Protein AF-A0A958J612-F1 (afdb_monomer_lite)

Radius of gyration: 20.92 Å; chains: 1; bounding box: 46×40×49 Å

Foldseek 3Di:
DDPDDFPVVVCPPVADPPDDGDDDDWDWDKDKDKDDPDPFKIKIKIWTQWTDQPDPPDIWGGFKIKMKIKGWQCADPLQFKIKIKIKMKIQGPTPDQDRVPDPPRDNHIDMDMDIDMDGDPDSCPPPPD

Sequence (129 aa):
MGFFTKVGDFLGQSKPADFRVVNFWNVQSNAMLTYGIAEHFDATFTTRIYQDVHKANEYNTPGDLFLDVKAGSFSVLNNRINLGGQASFRFPTGDDVNYPFENYTAGSLEFGLKALFSYYNDPFLTHRD

pLDDT: mean 80.65, std 15.65, range [40.75, 98.12]

Secondary structure (DSSP, 8-state):
--TT--GGGGGTT---TT---------EEEEEEEEEEETTEEEEEEEEEEEE--STT-EESS--EEEEEEEEEEEETTTTEEEEEEEEEEE--SS---BTTBTTS-SS-EEEEEEEEEE-SSTTTT---

Structure (mmCIF, N/CA/C/O backbone):
data_AF-A0A958J612-F1
#
_entry.id   AF-A0A958J612-F1
#
loop_
_atom_site.group_PDB
_atom_site.id
_atom_site.type_symbol
_atom_site.label_atom_id
_atom_site.label_alt_id
_atom_site.label_comp_id
_atom_site.label_asym_id
_atom_site.label_entity_id
_atom_site.label_seq_id
_atom_site.pdbx_PDB_ins_code
_atom_site.Cartn_x
_atom_site.Cartn_y
_atom_site.Cartn_z
_atom_site.occupancy
_atom_site.B_iso_or_equiv
_atom_site.auth_seq_id
_atom_site.auth_comp_id
_atom_site.auth_asym_id
_atom_site.auth_atom_id
_atom_site.pdbx_PDB_model_num
ATOM 1 N N . MET A 1 1 ? 30.017 -12.956 8.627 1.00 40.75 1 MET A N 1
ATOM 2 C CA . MET A 1 1 ? 29.298 -13.145 7.348 1.00 40.75 1 MET A CA 1
ATOM 3 C C . MET A 1 1 ? 28.781 -11.789 6.906 1.00 40.75 1 MET A C 1
ATOM 5 O O . MET A 1 1 ? 28.013 -11.190 7.645 1.00 40.75 1 MET A O 1
ATOM 9 N N . GLY A 1 2 ? 29.270 -11.261 5.783 1.00 41.00 2 GLY A N 1
ATOM 10 C CA . GLY A 1 2 ? 28.787 -9.988 5.249 1.00 41.00 2 GLY A CA 1
ATOM 11 C C . GLY A 1 2 ? 27.441 -10.192 4.561 1.00 41.00 2 GLY A C 1
ATOM 12 O O . GLY A 1 2 ? 27.336 -11.035 3.674 1.00 41.00 2 GLY A O 1
ATOM 13 N N . PHE A 1 3 ? 26.437 -9.410 4.954 1.00 45.41 3 PHE A N 1
ATOM 14 C CA . PHE A 1 3 ? 25.055 -9.422 4.447 1.00 45.41 3 PHE A CA 1
ATOM 15 C C . PHE A 1 3 ? 24.930 -9.091 2.934 1.00 45.41 3 PHE A C 1
ATOM 17 O O . PHE A 1 3 ? 23.834 -9.050 2.395 1.00 45.41 3 PHE A O 1
ATOM 24 N N . PHE A 1 4 ? 26.055 -8.891 2.233 1.00 51.44 4 PHE A N 1
ATOM 25 C CA . PHE A 1 4 ? 26.149 -8.458 0.832 1.00 51.44 4 PHE A CA 1
ATOM 26 C C . PHE A 1 4 ? 26.916 -9.451 -0.066 1.00 51.44 4 PHE A C 1
ATOM 28 O O . PHE A 1 4 ? 27.623 -9.046 -0.987 1.00 51.44 4 PHE A O 1
ATOM 35 N N . THR A 1 5 ? 26.843 -10.754 0.214 1.00 50.03 5 THR A N 1
ATOM 36 C CA . THR A 1 5 ? 27.444 -11.772 -0.671 1.00 50.03 5 THR A CA 1
ATOM 37 C C . THR A 1 5 ? 26.574 -11.961 -1.916 1.00 50.03 5 THR A C 1
ATOM 39 O O . THR A 1 5 ? 25.356 -12.092 -1.799 1.00 50.03 5 THR A O 1
ATOM 42 N N . LYS A 1 6 ? 27.178 -11.972 -3.115 1.00 59.62 6 LYS A N 1
ATOM 43 C CA . LYS A 1 6 ? 26.439 -12.186 -4.370 1.00 59.62 6 LYS A CA 1
ATOM 44 C C . LYS A 1 6 ? 25.902 -13.616 -4.390 1.00 59.62 6 LYS A C 1
ATOM 46 O O . LYS A 1 6 ? 26.615 -14.544 -4.027 1.00 59.62 6 LYS A O 1
ATOM 51 N N . VAL A 1 7 ? 24.672 -13.819 -4.866 1.00 62.69 7 VAL A N 1
ATOM 52 C CA . VAL A 1 7 ? 24.014 -15.146 -4.880 1.00 62.69 7 VAL A CA 1
ATOM 53 C C . VAL A 1 7 ? 24.881 -16.219 -5.560 1.00 62.69 7 VAL A C 1
ATOM 55 O O . VAL A 1 7 ? 24.933 -17.359 -5.109 1.00 62.69 7 VAL A O 1
ATOM 58 N N . GLY A 1 8 ? 25.647 -15.849 -6.591 1.00 64.25 8 GLY A N 1
ATOM 59 C CA . GLY A 1 8 ? 26.566 -16.773 -7.258 1.00 64.25 8 GLY A CA 1
ATOM 60 C C . GLY A 1 8 ? 27.758 -17.240 -6.423 1.00 64.25 8 GLY A C 1
ATOM 61 O O . GLY A 1 8 ? 28.347 -18.265 -6.755 1.00 64.25 8 GLY A O 1
ATOM 62 N N . ASP A 1 9 ? 28.121 -16.547 -5.350 1.00 68.25 9 ASP A N 1
ATOM 63 C CA . ASP A 1 9 ? 29.234 -16.952 -4.487 1.00 68.25 9 ASP A CA 1
ATOM 64 C C . ASP A 1 9 ? 28.840 -18.119 -3.566 1.00 68.25 9 ASP A C 1
ATOM 66 O O . ASP A 1 9 ? 29.703 -18.896 -3.161 1.00 68.25 9 ASP A O 1
ATOM 70 N N . PHE A 1 10 ? 27.538 -18.331 -3.328 1.00 66.31 10 PHE A N 1
ATOM 71 C CA . PHE A 1 10 ? 27.022 -19.485 -2.579 1.00 66.31 10 PHE A CA 1
ATOM 72 C C . PHE A 1 10 ? 27.136 -20.814 -3.337 1.00 66.31 10 PHE A C 1
ATOM 74 O O . PHE A 1 10 ? 27.133 -21.872 -2.713 1.00 66.31 10 PHE A O 1
ATOM 81 N N . LEU A 1 11 ? 27.260 -20.784 -4.668 1.00 67.44 11 LEU A N 1
ATOM 82 C CA . LEU A 1 11 ? 27.388 -21.997 -5.487 1.00 67.44 11 LEU A CA 1
ATOM 83 C C . LEU A 1 11 ? 28.830 -22.530 -5.563 1.00 67.44 11 LEU A C 1
ATOM 85 O O . LEU A 1 11 ? 29.049 -23.646 -6.039 1.00 67.44 11 LEU A O 1
ATOM 89 N N . GLY A 1 12 ? 29.820 -21.760 -5.091 1.00 69.38 12 GLY A N 1
ATOM 90 C CA . GLY A 1 12 ? 31.224 -22.173 -5.066 1.00 69.38 12 GLY A CA 1
ATOM 91 C C . GLY A 1 12 ? 31.739 -22.642 -6.435 1.00 69.38 12 GLY A C 1
ATOM 92 O O . GLY A 1 12 ? 31.590 -21.941 -7.435 1.00 69.38 12 GLY A O 1
ATOM 93 N N . GLN A 1 13 ? 32.346 -23.834 -6.466 1.00 67.06 13 GLN A N 1
ATOM 94 C CA . GLN A 1 13 ? 32.888 -24.487 -7.671 1.00 67.06 13 GLN A CA 1
ATOM 95 C C . GLN A 1 13 ? 31.823 -25.235 -8.502 1.00 67.06 13 GLN A C 1
ATOM 97 O O . GLN A 1 13 ? 32.130 -25.737 -9.576 1.00 67.06 13 GLN A O 1
ATOM 102 N N . SER A 1 14 ? 30.567 -25.299 -8.044 1.00 73.25 14 SER A N 1
ATOM 103 C CA . SER A 1 14 ? 29.487 -26.070 -8.688 1.00 73.25 14 SER A CA 1
ATOM 104 C C . SER A 1 14 ? 28.698 -25.254 -9.723 1.00 73.25 14 SER A C 1
ATOM 106 O O . SER A 1 14 ? 27.516 -25.506 -9.948 1.00 73.25 14 SER A O 1
ATOM 108 N N . LYS A 1 15 ? 29.314 -24.226 -10.320 1.00 71.38 15 LYS A N 1
ATOM 109 C CA . LYS A 1 15 ? 28.652 -23.327 -11.277 1.00 71.38 15 LYS A CA 1
ATOM 110 C C . LYS A 1 15 ? 28.494 -24.025 -12.641 1.00 71.38 15 LYS A C 1
ATOM 112 O O . LYS A 1 15 ? 29.498 -24.472 -13.190 1.00 71.38 15 LYS A O 1
ATOM 117 N N . PRO A 1 16 ? 27.274 -24.109 -13.208 1.00 78.50 16 PRO A N 1
ATOM 118 C CA . PRO A 1 16 ? 27.057 -24.599 -14.573 1.00 78.50 16 PRO A CA 1
ATOM 119 C C . PRO A 1 16 ? 27.831 -23.791 -15.627 1.00 78.50 16 PRO A C 1
ATOM 121 O O . PRO A 1 16 ? 28.126 -22.616 -15.408 1.00 78.50 16 PRO A O 1
ATOM 124 N N . ALA A 1 17 ? 28.095 -24.394 -16.792 1.00 76.62 17 ALA A N 1
ATOM 125 C CA . ALA A 1 17 ? 28.874 -23.776 -17.874 1.00 76.62 17 ALA A CA 1
ATOM 126 C C . ALA A 1 17 ? 28.308 -22.422 -18.365 1.00 76.62 17 ALA A C 1
ATOM 128 O O . ALA A 1 17 ? 29.084 -21.534 -18.704 1.00 76.62 17 ALA A O 1
ATOM 129 N N . ASP A 1 18 ? 26.983 -22.230 -18.307 1.00 74.69 18 ASP A N 1
ATOM 130 C CA . ASP A 1 18 ? 26.285 -20.995 -18.711 1.00 74.69 18 ASP A CA 1
ATOM 131 C C . ASP A 1 18 ? 25.717 -20.194 -17.524 1.00 74.69 18 ASP A C 1
ATOM 133 O O . ASP A 1 18 ? 24.728 -19.466 -17.643 1.00 74.69 18 ASP A O 1
ATOM 137 N N . PHE A 1 19 ? 26.311 -20.333 -16.339 1.00 73.19 19 PHE A N 1
ATOM 138 C CA . PHE A 1 19 ? 25.833 -19.639 -15.14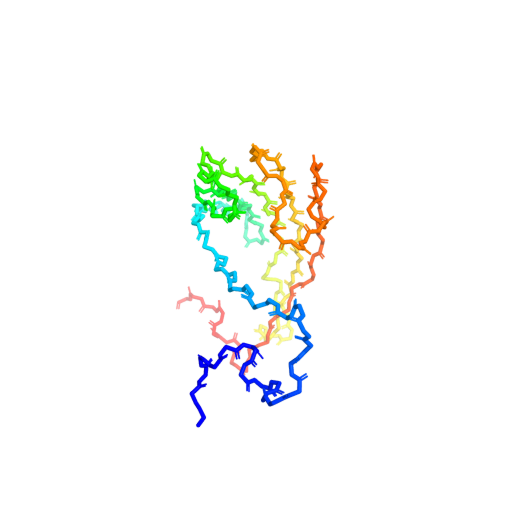9 1.00 73.19 19 PHE A CA 1
ATOM 139 C C . PHE A 1 19 ? 26.037 -18.120 -15.250 1.00 73.19 19 PHE A C 1
ATOM 141 O O . PHE A 1 19 ? 27.164 -17.623 -15.256 1.00 73.19 19 PHE A O 1
ATOM 148 N N . ARG A 1 20 ? 24.934 -17.364 -15.265 1.00 68.06 20 ARG A N 1
ATOM 149 C CA . ARG A 1 20 ? 24.940 -15.897 -15.196 1.00 68.06 20 ARG A CA 1
ATOM 150 C C . ARG A 1 20 ? 24.321 -15.434 -13.884 1.00 68.06 20 ARG A C 1
ATOM 152 O O . ARG A 1 20 ? 23.209 -15.823 -13.544 1.00 68.06 20 ARG A O 1
ATOM 159 N N . VAL A 1 21 ? 25.038 -14.569 -13.171 1.00 66.12 21 VAL A N 1
ATOM 160 C CA . VAL A 1 21 ? 24.505 -13.837 -12.018 1.00 66.12 21 VAL A CA 1
ATOM 161 C C . VAL A 1 21 ? 24.121 -12.456 -12.500 1.00 66.12 21 VAL A C 1
ATOM 163 O O . VAL A 1 21 ? 24.969 -11.728 -13.014 1.00 66.12 21 VAL A O 1
ATOM 166 N N . VAL A 1 22 ? 22.863 -12.088 -12.304 1.00 65.62 22 VAL A N 1
ATOM 167 C CA . VAL A 1 22 ? 22.399 -10.720 -12.511 1.00 65.62 22 VAL A CA 1
ATOM 168 C C . VAL A 1 22 ? 22.024 -10.159 -11.149 1.00 65.62 22 VAL A C 1
ATOM 170 O O . VAL A 1 22 ? 21.319 -10.808 -10.380 1.00 65.62 22 VAL A O 1
ATOM 173 N N . ASN A 1 23 ? 22.539 -8.974 -10.837 1.00 67.94 23 ASN A N 1
ATOM 174 C CA . ASN A 1 23 ? 22.066 -8.199 -9.699 1.00 67.94 23 ASN A CA 1
ATOM 175 C C . ASN A 1 23 ? 20.944 -7.286 -10.188 1.00 67.94 23 ASN A C 1
ATOM 177 O O . ASN A 1 23 ? 21.167 -6.493 -11.101 1.00 67.94 23 ASN A O 1
ATOM 181 N N . PHE A 1 24 ? 19.779 -7.387 -9.556 1.00 67.56 24 PHE A N 1
ATOM 182 C CA . PHE A 1 24 ? 18.675 -6.450 -9.736 1.00 67.56 24 PHE A CA 1
ATOM 183 C C . PHE A 1 24 ? 18.615 -5.508 -8.544 1.00 67.56 24 PHE A C 1
ATOM 185 O O . PHE A 1 24 ? 18.665 -5.946 -7.395 1.00 67.56 24 PHE A O 1
ATOM 192 N N . TRP A 1 25 ? 18.504 -4.218 -8.826 1.00 69.50 25 TRP A N 1
ATOM 193 C CA . TRP A 1 25 ? 18.354 -3.164 -7.838 1.00 69.50 25 TRP A CA 1
ATOM 194 C C . TRP A 1 25 ? 16.993 -2.527 -8.016 1.00 69.50 25 TRP A C 1
ATOM 196 O O . TRP A 1 25 ? 16.828 -1.631 -8.829 1.00 69.50 25 TRP A O 1
ATOM 206 N N . ASN A 1 26 ? 16.000 -2.963 -7.250 1.00 73.44 26 ASN A N 1
ATOM 207 C CA . ASN A 1 26 ? 14.690 -2.341 -7.344 1.00 73.44 26 ASN A CA 1
ATOM 208 C C . ASN A 1 26 ? 14.719 -0.929 -6.726 1.00 73.44 26 ASN A C 1
ATOM 210 O O . ASN A 1 26 ? 14.544 -0.765 -5.518 1.00 73.44 26 ASN A O 1
ATOM 214 N N . VAL A 1 27 ? 14.994 0.079 -7.557 1.00 81.06 27 VAL A N 1
ATOM 215 C CA . VAL A 1 27 ? 15.051 1.489 -7.167 1.00 81.06 27 VAL A CA 1
ATOM 216 C C . VAL A 1 27 ? 13.767 2.168 -7.609 1.00 81.06 27 VAL A C 1
ATOM 218 O O . VAL A 1 27 ? 13.463 2.253 -8.798 1.00 81.06 27 VAL A O 1
ATOM 221 N N . GLN A 1 28 ? 13.016 2.667 -6.631 1.00 85.06 28 GLN A N 1
ATOM 222 C CA . GLN A 1 28 ? 11.755 3.360 -6.856 1.00 85.06 28 GLN A CA 1
ATOM 223 C C . GLN A 1 28 ? 11.664 4.587 -5.969 1.00 85.06 28 GLN A C 1
ATOM 225 O O . GLN A 1 28 ? 12.082 4.568 -4.812 1.00 85.06 28 GLN A O 1
ATOM 230 N N . SER A 1 29 ? 11.069 5.646 -6.501 1.00 89.25 29 SER A N 1
ATOM 231 C CA . SER A 1 29 ? 10.691 6.828 -5.734 1.00 89.25 29 SER A CA 1
ATOM 232 C C . SER A 1 29 ? 9.203 7.071 -5.891 1.00 89.25 29 SER A C 1
ATOM 234 O O . SER A 1 29 ? 8.688 7.086 -7.008 1.00 89.25 29 SER A O 1
ATOM 236 N N . ASN A 1 30 ? 8.514 7.271 -4.772 1.00 92.38 30 ASN A N 1
ATOM 237 C CA . ASN A 1 30 ? 7.078 7.503 -4.742 1.00 92.38 30 ASN A CA 1
ATOM 238 C C . ASN A 1 30 ? 6.797 8.820 -4.008 1.00 92.38 30 ASN A C 1
ATOM 240 O O . ASN A 1 30 ? 7.394 9.080 -2.963 1.00 92.38 30 ASN A O 1
ATOM 244 N N . ALA A 1 31 ? 5.880 9.628 -4.536 1.00 95.62 31 ALA A N 1
ATOM 245 C CA . ALA A 1 31 ? 5.234 10.698 -3.785 1.00 95.62 31 ALA A CA 1
ATOM 246 C C . ALA A 1 31 ? 3.866 10.214 -3.324 1.00 95.62 31 ALA A C 1
ATOM 248 O O . ALA A 1 31 ? 3.125 9.606 -4.093 1.00 95.62 31 ALA A O 1
ATOM 249 N N . MET A 1 32 ? 3.538 10.514 -2.073 1.00 96.81 32 MET A N 1
ATOM 250 C CA . MET A 1 32 ? 2.311 10.071 -1.431 1.00 96.81 32 MET A CA 1
ATOM 251 C C . MET A 1 32 ? 1.583 11.264 -0.821 1.00 96.81 32 MET A C 1
ATOM 253 O O . MET A 1 32 ? 2.189 12.077 -0.122 1.00 96.81 32 MET A O 1
ATOM 257 N N . LEU A 1 33 ? 0.279 11.337 -1.067 1.00 97.62 33 LEU A N 1
ATOM 258 C CA . LEU A 1 33 ? -0.642 12.276 -0.446 1.00 97.62 33 LEU A CA 1
ATOM 259 C C . LEU A 1 33 ? -1.7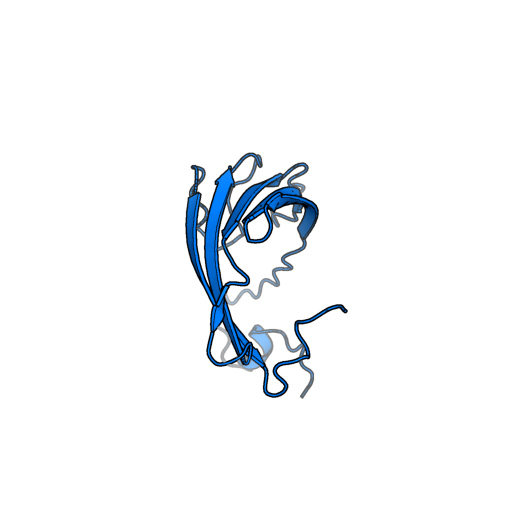27 11.481 0.278 1.00 97.62 33 LEU A C 1
ATOM 261 O O . LEU A 1 33 ? -2.460 10.722 -0.351 1.00 97.62 33 LEU A O 1
ATOM 265 N N . THR A 1 34 ? -1.852 11.692 1.584 1.00 97.75 34 THR A N 1
ATOM 266 C CA . THR A 1 34 ? -2.913 11.091 2.400 1.00 97.75 34 THR A CA 1
ATOM 267 C C . THR A 1 34 ? -3.876 12.169 2.862 1.00 97.75 34 THR A C 1
ATOM 269 O O . THR A 1 34 ? -3.453 13.191 3.402 1.00 97.75 34 THR A O 1
ATOM 272 N N . TYR A 1 35 ? -5.169 11.922 2.680 1.00 97.25 35 TYR A N 1
ATOM 273 C CA . TYR A 1 35 ? -6.244 12.792 3.128 1.00 97.25 35 TYR A CA 1
ATOM 274 C C . TYR A 1 35 ? -7.177 12.033 4.077 1.00 97.25 35 TYR A C 1
ATOM 276 O O . TYR A 1 35 ? -7.755 11.009 3.708 1.00 97.25 35 TYR A O 1
ATOM 284 N N . GLY A 1 36 ? -7.308 12.537 5.307 1.00 96.81 36 GLY A N 1
ATOM 285 C CA . GLY A 1 36 ? -8.269 12.035 6.289 1.00 96.81 36 GLY A CA 1
ATOM 286 C C . GLY A 1 36 ? -9.663 12.565 5.973 1.00 96.81 36 GLY A C 1
ATOM 287 O O . GLY A 1 36 ? -9.899 13.766 6.066 1.00 96.81 36 GLY A O 1
ATOM 288 N N . ILE A 1 37 ? -10.568 11.672 5.580 1.00 95.69 37 ILE A N 1
ATOM 289 C CA . ILE A 1 37 ? -11.936 12.007 5.161 1.00 95.69 37 ILE A CA 1
ATOM 290 C C . ILE A 1 37 ? -12.854 12.094 6.385 1.00 95.69 37 ILE A C 1
ATOM 292 O O . ILE A 1 37 ? -13.701 12.980 6.474 1.00 95.69 37 ILE A O 1
ATOM 296 N N . ALA A 1 38 ? -12.684 11.166 7.325 1.00 93.94 38 ALA A N 1
ATOM 297 C CA . ALA A 1 38 ? -13.404 11.102 8.591 1.00 93.94 38 ALA A CA 1
ATOM 298 C C . ALA A 1 38 ? -12.518 10.436 9.654 1.00 93.94 38 ALA A C 1
ATOM 300 O O . ALA A 1 38 ? -11.439 9.939 9.343 1.00 93.94 38 ALA A O 1
ATOM 301 N N . GLU A 1 39 ? -12.988 10.386 10.900 1.00 90.56 39 GLU A N 1
ATOM 302 C CA . GLU A 1 39 ? -12.237 9.868 12.057 1.00 90.56 39 GLU A CA 1
ATOM 303 C C . GLU A 1 39 ? -11.596 8.486 11.826 1.00 90.56 39 GLU A C 1
ATOM 305 O O . GLU A 1 39 ? -10.454 8.253 12.214 1.00 90.56 39 GLU A O 1
ATOM 310 N N . HIS A 1 40 ? -12.300 7.598 11.120 1.00 94.56 40 HIS A N 1
ATOM 311 C CA . HIS A 1 40 ? -11.847 6.235 10.829 1.00 94.56 40 HIS A CA 1
ATOM 312 C C . HIS A 1 40 ? -11.526 5.983 9.357 1.00 94.56 40 HIS A C 1
ATOM 314 O O . HIS A 1 40 ? -11.277 4.837 8.992 1.00 94.56 40 HIS A O 1
ATOM 320 N N . PHE A 1 41 ? -11.564 7.010 8.505 1.00 96.81 41 PHE A N 1
ATOM 321 C CA . PHE A 1 41 ? -11.474 6.843 7.057 1.00 96.81 41 PHE A CA 1
ATOM 322 C C . PHE A 1 41 ? -10.445 7.781 6.445 1.00 96.81 41 PHE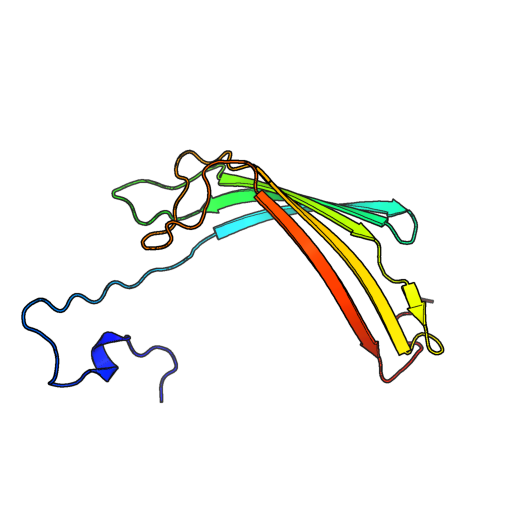 A C 1
ATOM 324 O O . PHE A 1 41 ? -10.549 9.003 6.567 1.00 96.81 41 PHE A O 1
ATOM 331 N N . ASP A 1 42 ? -9.506 7.210 5.702 1.00 97.12 42 ASP A N 1
ATOM 332 C CA . ASP A 1 42 ? -8.547 7.962 4.905 1.00 97.12 42 ASP A CA 1
ATOM 333 C C . ASP A 1 42 ? -8.398 7.384 3.501 1.00 97.12 42 ASP A C 1
ATOM 335 O O . ASP A 1 42 ? -8.653 6.205 3.245 1.00 97.12 42 ASP A O 1
ATOM 339 N N . ALA A 1 43 ? -8.007 8.261 2.583 1.00 97.69 43 ALA A N 1
ATOM 340 C CA . ALA A 1 43 ? -7.594 7.889 1.246 1.00 97.69 43 ALA A CA 1
ATOM 341 C C . ALA A 1 43 ? -6.160 8.359 1.013 1.00 97.69 43 ALA A C 1
ATOM 343 O O . ALA A 1 43 ? -5.794 9.490 1.342 1.00 97.69 43 ALA A O 1
ATOM 344 N N . THR A 1 44 ? -5.362 7.493 0.407 1.00 98.12 44 THR A N 1
ATOM 345 C CA . THR A 1 44 ? -3.974 7.759 0.065 1.00 98.12 44 THR A CA 1
ATOM 346 C C . THR A 1 44 ? -3.794 7.601 -1.432 1.00 98.12 44 THR A C 1
ATOM 348 O O . THR A 1 44 ? -3.967 6.519 -1.985 1.00 98.12 44 THR A O 1
ATOM 351 N N . PHE A 1 45 ? -3.413 8.687 -2.089 1.00 97.50 45 PHE A N 1
ATOM 352 C CA . PHE A 1 45 ? -2.978 8.668 -3.474 1.00 97.50 45 PHE A CA 1
ATOM 353 C C . PHE A 1 45 ? -1.455 8.622 -3.519 1.00 97.50 45 PHE A C 1
ATOM 355 O O . PHE A 1 45 ? -0.783 9.425 -2.871 1.00 97.50 45 PHE A O 1
ATOM 362 N N . THR A 1 46 ? -0.904 7.696 -4.294 1.00 96.44 46 THR A N 1
ATOM 363 C CA . THR A 1 46 ? 0.540 7.574 -4.489 1.00 96.44 46 THR A CA 1
ATOM 364 C C . THR A 1 46 ? 0.854 7.599 -5.974 1.00 96.44 46 THR A C 1
ATOM 366 O O . THR A 1 46 ? 0.242 6.882 -6.760 1.00 96.44 46 THR A O 1
ATOM 369 N N . THR A 1 47 ? 1.834 8.405 -6.360 1.00 93.56 47 THR A N 1
ATOM 370 C CA . THR A 1 47 ? 2.411 8.392 -7.703 1.00 93.56 47 THR A CA 1
ATOM 371 C C . THR A 1 47 ? 3.839 7.890 -7.621 1.00 93.56 47 THR A C 1
ATOM 373 O O . THR A 1 47 ? 4.635 8.358 -6.797 1.00 93.56 47 THR A O 1
ATOM 376 N N . ARG A 1 48 ? 4.177 6.925 -8.471 1.00 90.75 48 ARG A N 1
ATOM 377 C CA . ARG A 1 48 ? 5.565 6.535 -8.659 1.00 90.75 48 ARG A CA 1
ATOM 378 C C . ARG A 1 48 ? 6.235 7.566 -9.548 1.00 90.75 48 ARG A C 1
ATOM 380 O O . ARG A 1 48 ? 5.928 7.673 -10.726 1.00 90.75 48 ARG A O 1
ATOM 387 N N . ILE A 1 49 ? 7.146 8.339 -8.976 1.00 91.00 49 ILE A N 1
ATOM 388 C CA . ILE A 1 49 ? 7.861 9.387 -9.704 1.00 91.00 49 ILE A CA 1
ATOM 389 C C . ILE A 1 49 ? 8.922 8.758 -10.598 1.00 91.00 49 ILE A C 1
ATOM 391 O O . ILE A 1 49 ? 9.079 9.186 -11.730 1.00 91.00 49 ILE A O 1
ATOM 395 N N . TYR A 1 50 ? 9.638 7.759 -10.083 1.00 86.94 50 TYR A N 1
ATOM 396 C CA . TYR A 1 50 ? 10.752 7.115 -10.767 1.00 86.94 50 TYR A CA 1
ATOM 397 C C . TYR A 1 50 ? 10.773 5.620 -10.467 1.00 86.94 50 TYR A C 1
ATOM 399 O O . TYR A 1 50 ? 10.550 5.217 -9.319 1.00 86.94 50 TYR A O 1
ATOM 407 N N . GLN A 1 51 ? 11.095 4.818 -11.478 1.00 83.56 51 GLN A N 1
ATOM 408 C CA . GLN A 1 51 ? 11.406 3.401 -11.337 1.00 83.56 51 GLN A CA 1
ATOM 409 C C . GLN A 1 51 ? 12.474 2.979 -12.344 1.00 83.56 51 GLN A C 1
ATOM 411 O O . GLN A 1 51 ? 12.321 3.211 -13.544 1.00 83.56 51 GLN A O 1
ATOM 416 N N . ASP A 1 52 ? 13.511 2.305 -11.854 1.00 79.56 52 ASP A N 1
ATOM 417 C CA . ASP A 1 52 ? 14.486 1.619 -12.702 1.00 79.56 52 ASP A CA 1
ATOM 418 C C . ASP A 1 52 ? 13.891 0.300 -13.233 1.00 79.56 52 ASP A C 1
ATOM 420 O O . ASP A 1 52 ? 13.497 -0.578 -12.458 1.00 79.56 52 ASP A O 1
ATOM 424 N N . VAL A 1 53 ? 13.811 0.155 -14.559 1.00 76.25 53 VAL A N 1
ATOM 425 C CA . VAL A 1 53 ? 13.234 -1.024 -15.233 1.00 76.25 53 VAL A CA 1
ATOM 426 C C . VAL A 1 53 ? 14.293 -2.020 -15.722 1.00 76.25 53 VAL A C 1
ATOM 428 O O . VAL A 1 53 ? 13.940 -3.090 -16.214 1.00 76.25 53 VAL A O 1
ATOM 431 N N . HIS A 1 54 ? 15.588 -1.721 -15.539 1.00 70.00 54 HIS A N 1
ATOM 432 C CA . HIS A 1 54 ? 16.734 -2.555 -15.944 1.00 70.00 54 HIS A CA 1
ATOM 433 C C . HIS A 1 54 ? 16.664 -3.060 -17.396 1.00 70.00 54 HIS A C 1
ATOM 435 O O . HIS A 1 54 ? 17.151 -4.148 -17.722 1.00 70.00 54 HIS A O 1
ATOM 441 N N . LYS A 1 55 ? 16.060 -2.260 -18.276 1.00 67.88 55 LYS A N 1
ATOM 442 C CA . LYS A 1 55 ? 16.153 -2.395 -19.730 1.00 67.88 55 LYS A CA 1
ATOM 443 C C . LYS A 1 55 ? 17.224 -1.445 -20.252 1.00 67.88 55 LYS A C 1
ATOM 445 O O . LYS A 1 55 ? 17.662 -0.535 -19.548 1.00 67.88 55 LYS A O 1
ATOM 450 N N . ALA A 1 56 ? 17.703 -1.681 -21.471 1.00 58.78 56 ALA A N 1
ATOM 451 C CA . ALA A 1 56 ? 18.714 -0.818 -22.067 1.00 58.78 56 ALA A CA 1
ATOM 452 C C . ALA A 1 56 ? 18.167 0.617 -22.193 1.00 58.78 56 ALA A C 1
ATOM 454 O O . ALA A 1 56 ? 17.343 0.880 -23.057 1.00 58.78 56 ALA A O 1
ATOM 455 N N . ASN A 1 57 ? 18.684 1.534 -21.365 1.00 55.16 57 ASN A N 1
ATOM 456 C CA . ASN A 1 57 ? 18.433 2.979 -21.427 1.00 55.16 57 ASN A CA 1
ATOM 457 C C . ASN A 1 57 ? 17.006 3.466 -21.094 1.00 55.16 57 ASN A C 1
ATOM 459 O O . ASN A 1 57 ? 16.620 4.542 -21.547 1.00 55.16 57 ASN A O 1
ATOM 463 N N . GLU A 1 58 ? 16.243 2.741 -20.275 1.00 69.56 58 GLU A N 1
ATOM 464 C CA . GLU A 1 58 ? 14.850 3.106 -19.970 1.00 69.56 58 GLU A CA 1
ATOM 465 C C . GLU A 1 58 ? 14.590 3.168 -18.455 1.00 69.56 58 GLU A C 1
ATOM 467 O O . GLU A 1 58 ? 15.132 2.386 -17.672 1.00 69.56 58 GLU A O 1
ATOM 472 N N . TYR A 1 59 ? 13.785 4.148 -18.043 1.00 71.44 59 TYR A N 1
ATOM 473 C CA . TYR A 1 59 ? 13.256 4.361 -16.695 1.00 71.44 59 TYR A CA 1
ATOM 474 C C . TYR A 1 59 ? 11.802 4.818 -16.832 1.00 71.44 59 TYR A C 1
ATOM 476 O O . TYR A 1 59 ? 11.472 5.524 -17.782 1.00 71.44 59 TYR A O 1
ATOM 484 N N . ASN A 1 60 ? 10.939 4.467 -15.878 1.00 72.19 60 ASN A N 1
ATOM 485 C CA . ASN A 1 60 ? 9.561 4.965 -15.873 1.00 72.19 60 ASN A CA 1
ATOM 486 C C . ASN A 1 60 ? 9.471 6.260 -15.057 1.00 72.19 60 ASN A C 1
ATOM 488 O O . ASN A 1 60 ? 9.676 6.238 -13.839 1.00 72.19 60 ASN A O 1
ATOM 492 N N . THR A 1 61 ? 9.127 7.369 -15.719 1.00 80.81 61 THR A N 1
ATOM 493 C CA . THR A 1 61 ? 8.819 8.674 -15.101 1.00 80.81 61 THR A CA 1
ATOM 494 C C . THR A 1 61 ? 7.711 9.400 -15.890 1.00 80.81 61 THR A C 1
ATOM 496 O O . THR A 1 61 ? 7.992 9.896 -16.983 1.00 80.81 61 THR A O 1
ATOM 499 N N . PRO A 1 62 ? 6.491 9.558 -15.343 1.00 78.00 62 PRO A N 1
ATOM 500 C CA . PRO A 1 62 ? 5.992 8.910 -14.132 1.00 78.00 62 PRO A CA 1
ATOM 501 C C . PRO A 1 62 ? 5.777 7.405 -14.355 1.00 78.00 62 PRO A C 1
ATOM 503 O O . PRO A 1 62 ? 5.541 6.946 -15.467 1.00 78.00 62 PRO A O 1
ATOM 506 N N . GLY A 1 63 ? 5.870 6.632 -13.280 1.00 83.50 63 GLY A N 1
ATOM 507 C CA . GLY A 1 63 ? 5.422 5.246 -13.250 1.00 83.50 63 GLY A CA 1
ATOM 508 C C . GLY A 1 63 ? 3.936 5.135 -12.904 1.00 83.50 63 GLY A C 1
ATOM 509 O O . GLY A 1 63 ? 3.125 6.008 -13.212 1.00 83.50 63 GLY A O 1
ATOM 510 N N . ASP A 1 64 ? 3.589 4.042 -12.235 1.00 88.25 64 ASP A N 1
ATOM 511 C CA . ASP A 1 64 ? 2.208 3.718 -11.881 1.00 88.25 64 ASP A CA 1
ATOM 512 C C . ASP A 1 64 ? 1.596 4.660 -10.839 1.00 88.25 64 ASP A C 1
ATOM 514 O O . ASP A 1 64 ? 2.283 5.253 -9.994 1.00 88.25 64 ASP A O 1
ATOM 518 N N . LEU A 1 65 ? 0.265 4.730 -10.86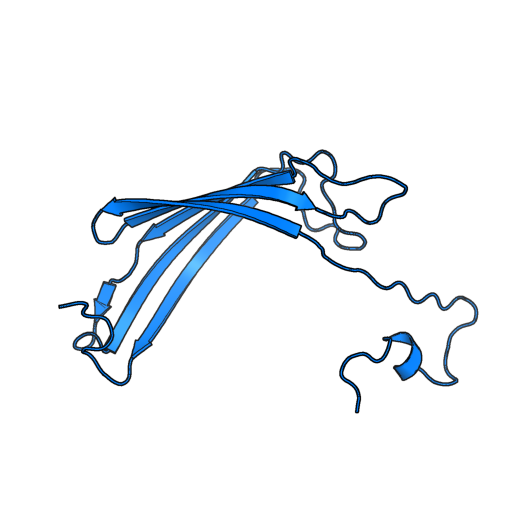7 1.00 92.56 65 LEU A N 1
ATOM 519 C CA . LEU A 1 65 ? -0.541 5.399 -9.855 1.00 92.56 65 LEU A CA 1
ATOM 520 C C . LEU A 1 65 ? -1.192 4.376 -8.929 1.00 92.56 65 LEU A C 1
ATOM 522 O O . LEU A 1 65 ? -1.614 3.301 -9.354 1.00 92.56 65 LEU A O 1
ATOM 526 N N . PHE A 1 66 ? -1.330 4.740 -7.661 1.00 94.62 66 PHE A N 1
ATOM 527 C CA . PHE A 1 66 ? -1.943 3.905 -6.640 1.00 94.62 66 PHE A CA 1
ATOM 528 C C . PHE A 1 66 ? -2.962 4.712 -5.849 1.00 94.62 66 PHE A C 1
ATOM 530 O O . PHE A 1 66 ? -2.744 5.886 -5.536 1.00 94.62 66 PHE A O 1
ATOM 537 N N . LEU A 1 67 ? -4.062 4.058 -5.502 1.00 97.38 67 LEU A N 1
ATOM 538 C CA . LEU A 1 67 ? -5.080 4.584 -4.612 1.00 97.38 67 LEU A C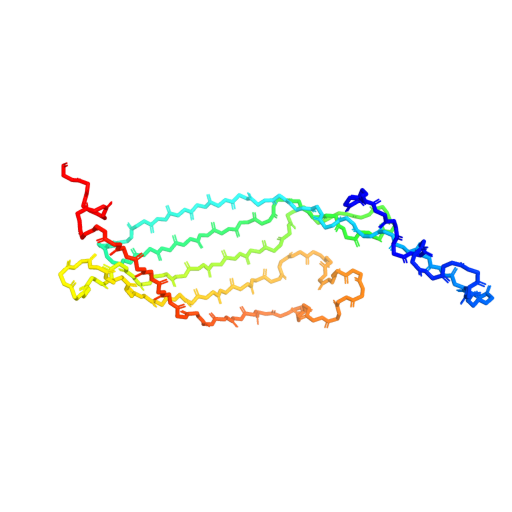A 1
ATOM 539 C C . LEU A 1 67 ? -5.345 3.557 -3.520 1.00 97.38 67 LEU A C 1
ATOM 541 O O . LEU A 1 67 ? -5.801 2.453 -3.801 1.00 97.38 67 LEU A O 1
ATOM 545 N N . ASP A 1 68 ? -5.107 3.948 -2.279 1.00 97.94 68 ASP A N 1
ATOM 546 C CA . ASP A 1 68 ? -5.493 3.186 -1.104 1.00 97.94 68 ASP A CA 1
ATOM 547 C C . ASP A 1 68 ? -6.669 3.881 -0.420 1.00 97.94 68 ASP A C 1
ATOM 549 O O . ASP A 1 68 ? -6.651 5.091 -0.205 1.00 97.94 68 ASP A O 1
ATOM 553 N N . VAL A 1 69 ? -7.689 3.113 -0.055 1.00 97.75 69 VAL A N 1
ATOM 554 C CA . VAL A 1 69 ? -8.787 3.556 0.806 1.00 97.75 69 VAL A CA 1
ATOM 555 C C . VAL A 1 69 ? -8.748 2.704 2.062 1.00 97.75 69 VAL A C 1
ATOM 557 O O . VAL A 1 69 ? -8.837 1.475 1.987 1.00 97.75 69 VAL A O 1
ATOM 560 N N . LYS A 1 70 ? -8.599 3.350 3.217 1.00 97.75 70 LYS A N 1
ATOM 561 C CA . LYS A 1 70 ? -8.455 2.690 4.511 1.00 97.75 70 LYS A CA 1
ATOM 562 C C . LYS A 1 70 ? -9.612 3.061 5.425 1.00 97.75 70 LYS A C 1
ATOM 564 O O . LYS A 1 70 ? -9.949 4.232 5.571 1.00 97.75 70 LYS A O 1
ATOM 569 N N . ALA A 1 71 ? -10.179 2.046 6.063 1.00 97.56 71 ALA A N 1
ATOM 570 C CA . ALA A 1 71 ? -11.090 2.189 7.186 1.00 97.56 71 ALA A CA 1
ATOM 571 C C . ALA A 1 71 ? -10.443 1.515 8.397 1.00 97.56 71 ALA A C 1
ATOM 573 O O . ALA A 1 71 ? -10.179 0.315 8.351 1.00 97.56 71 ALA A O 1
ATOM 574 N N . GLY A 1 72 ? -10.136 2.238 9.467 1.00 94.31 72 GLY A N 1
ATOM 575 C CA . GLY A 1 72 ? -9.363 1.650 10.557 1.00 94.31 72 GLY A CA 1
ATOM 576 C C . GLY A 1 72 ? -9.383 2.430 11.853 1.00 94.31 72 GLY A C 1
ATOM 577 O O . GLY A 1 72 ? -10.218 3.303 12.072 1.00 94.31 72 GLY A O 1
ATOM 578 N N . SER A 1 73 ? -8.450 2.070 12.732 1.00 90.25 73 SER A N 1
ATOM 579 C CA . SER A 1 73 ? -8.399 2.588 14.103 1.00 90.25 73 SER A CA 1
ATOM 580 C C . SER A 1 73 ? -9.665 2.256 14.904 1.00 90.25 73 SER A C 1
ATOM 582 O O . SER A 1 73 ? -10.054 3.006 15.792 1.00 90.25 73 SER A O 1
ATOM 584 N N . PHE A 1 74 ? -10.316 1.127 14.598 1.00 93.50 74 PHE A N 1
ATOM 585 C CA . PHE A 1 74 ? -11.422 0.623 15.404 1.00 93.50 74 PHE A CA 1
ATOM 586 C C . PHE A 1 74 ? -10.857 -0.070 16.640 1.00 93.50 74 PHE A C 1
ATOM 588 O O . PHE A 1 74 ? -10.336 -1.186 16.553 1.00 93.50 74 PHE A O 1
ATOM 595 N N . SER A 1 75 ? -10.935 0.616 17.775 1.00 92.06 75 SER A N 1
ATOM 596 C CA . SER A 1 75 ? -10.383 0.150 19.041 1.00 92.06 75 SER A CA 1
ATOM 597 C C . SER A 1 75 ? -11.310 -0.845 19.736 1.00 92.06 75 SER A C 1
ATOM 599 O O . SER A 1 75 ? -12.501 -0.597 19.919 1.00 92.06 75 SER A O 1
ATOM 601 N N . VAL A 1 76 ? -10.750 -1.962 20.194 1.00 91.19 76 VAL A N 1
ATOM 602 C CA . VAL A 1 76 ? -11.427 -2.957 21.036 1.00 91.19 76 VAL A CA 1
ATOM 603 C C . VAL A 1 76 ? -10.532 -3.349 22.214 1.00 91.19 76 VAL A C 1
ATOM 605 O O . VAL A 1 76 ? -9.356 -2.984 22.279 1.00 91.19 76 VAL A O 1
ATOM 608 N N . LEU A 1 77 ? -11.093 -4.089 23.177 1.00 91.25 77 LEU A N 1
ATOM 609 C CA . LEU A 1 77 ? -10.374 -4.567 24.366 1.00 91.25 77 LEU A CA 1
ATOM 610 C C . LEU A 1 77 ? -9.715 -3.422 25.160 1.00 91.25 77 LEU A C 1
ATOM 612 O O . LEU A 1 77 ? -8.530 -3.476 25.485 1.00 91.25 77 LEU A O 1
ATOM 616 N N . ASN A 1 78 ? -10.488 -2.371 25.455 1.00 88.25 78 ASN A N 1
ATOM 617 C CA . ASN A 1 78 ? -10.004 -1.173 26.147 1.00 88.25 78 ASN A CA 1
ATOM 618 C C . ASN A 1 78 ? -8.774 -0.555 25.448 1.00 88.25 78 ASN A C 1
ATOM 620 O O . ASN A 1 78 ? -7.744 -0.362 26.081 1.00 88.25 78 ASN A O 1
ATOM 624 N N . ASN A 1 79 ? -8.866 -0.318 24.132 1.00 87.06 79 ASN A N 1
ATOM 625 C CA . ASN A 1 79 ? -7.817 0.278 23.283 1.00 87.06 79 ASN A CA 1
ATOM 626 C C . ASN A 1 79 ? -6.515 -0.528 23.147 1.00 87.06 79 ASN A C 1
ATOM 628 O O . ASN A 1 79 ? -5.510 -0.017 22.659 1.00 87.06 79 ASN A O 1
ATOM 632 N N . ARG A 1 80 ? -6.521 -1.807 23.535 1.00 91.06 80 ARG A N 1
ATOM 633 C CA . ARG A 1 80 ? -5.362 -2.694 23.357 1.00 91.06 80 ARG A CA 1
ATOM 634 C C . ARG A 1 80 ? -5.255 -3.259 21.951 1.00 91.06 80 ARG A C 1
ATOM 636 O O . ARG A 1 80 ? -4.181 -3.710 21.575 1.00 91.06 80 ARG A O 1
ATOM 643 N N . ILE A 1 81 ? -6.346 -3.295 21.194 1.00 93.56 81 ILE A N 1
ATOM 644 C CA . ILE A 1 81 ? -6.363 -3.836 19.835 1.00 93.56 81 ILE A CA 1
ATOM 645 C C . ILE A 1 81 ? -7.016 -2.813 18.919 1.00 93.56 81 ILE A C 1
ATOM 647 O O . ILE A 1 81 ? -8.134 -2.390 19.201 1.00 93.56 81 ILE A O 1
ATOM 651 N N . ASN A 1 82 ? -6.359 -2.501 17.802 1.00 94.25 82 ASN A N 1
ATOM 652 C CA . ASN A 1 82 ? -6.957 -1.728 16.721 1.00 94.25 82 ASN A CA 1
ATOM 653 C C . ASN A 1 82 ? -7.138 -2.607 15.489 1.00 94.25 82 ASN A C 1
ATOM 655 O O . ASN A 1 82 ? -6.231 -3.335 15.076 1.00 94.25 82 ASN A O 1
ATOM 659 N N . LEU A 1 83 ? -8.321 -2.502 14.896 1.00 96.50 83 LEU A N 1
ATOM 660 C CA . LEU A 1 83 ? -8.706 -3.218 13.692 1.00 96.50 83 LEU A CA 1
ATOM 661 C C . LEU A 1 83 ? -8.939 -2.244 12.539 1.00 96.50 83 LEU A C 1
ATOM 663 O O . LEU A 1 83 ? -9.249 -1.065 12.735 1.00 96.50 83 LEU A O 1
ATOM 667 N N . GLY A 1 84 ? -8.815 -2.759 11.323 1.00 96.81 84 GLY A N 1
ATOM 668 C CA . GLY A 1 84 ? -9.160 -2.030 10.116 1.00 96.81 84 GLY A CA 1
ATOM 669 C C . GLY A 1 84 ? -9.109 -2.896 8.868 1.00 96.81 84 GLY A C 1
ATOM 670 O O . GLY A 1 84 ? -8.761 -4.075 8.906 1.00 96.81 84 GLY A O 1
ATOM 671 N N . GLY A 1 85 ? -9.440 -2.279 7.747 1.00 97.75 85 GLY A N 1
ATOM 672 C CA . GLY A 1 85 ? -9.311 -2.836 6.417 1.00 97.75 85 GLY A CA 1
ATOM 673 C C . GLY A 1 85 ? -8.799 -1.781 5.446 1.00 97.75 85 GLY A C 1
ATOM 674 O O . GLY A 1 85 ? -8.993 -0.580 5.641 1.00 97.75 85 GLY A O 1
ATOM 675 N N . GLN A 1 86 ? -8.138 -2.241 4.394 1.00 98.00 86 GLN A N 1
ATOM 676 C CA . GLN A 1 86 ? -7.653 -1.398 3.313 1.00 98.00 86 GLN A CA 1
ATOM 677 C C . GLN A 1 86 ? -7.990 -2.042 1.973 1.00 98.00 86 GLN A C 1
ATOM 679 O O . GLN A 1 86 ? -7.694 -3.218 1.755 1.00 98.00 86 GLN A O 1
ATOM 684 N N . ALA A 1 87 ? -8.578 -1.251 1.080 1.00 98.00 87 ALA A N 1
ATOM 685 C CA . ALA A 1 87 ? -8.661 -1.557 -0.336 1.00 98.00 87 ALA A CA 1
ATOM 686 C C . ALA A 1 87 ? -7.561 -0.787 -1.067 1.00 98.00 87 ALA A C 1
ATOM 688 O O . ALA A 1 87 ? -7.417 0.418 -0.879 1.00 98.00 87 ALA A O 1
ATOM 689 N N . SER A 1 88 ? -6.789 -1.492 -1.881 1.00 97.19 88 SER A N 1
ATOM 690 C CA . SER A 1 88 ? -5.697 -0.950 -2.681 1.00 97.19 88 SER A CA 1
ATOM 691 C C . SER A 1 88 ? -6.022 -1.118 -4.150 1.00 97.19 88 SER A C 1
ATOM 693 O O . SER A 1 88 ? -6.448 -2.195 -4.556 1.00 97.19 88 SER A O 1
ATOM 695 N N . PHE A 1 89 ? -5.772 -0.085 -4.940 1.00 95.50 89 PHE A N 1
ATOM 696 C CA . PHE A 1 89 ? -5.918 -0.078 -6.388 1.00 95.50 89 PHE A CA 1
ATOM 697 C C . PHE A 1 89 ? -4.615 0.403 -7.011 1.00 95.50 89 PHE A C 1
ATOM 699 O O . PHE A 1 89 ? -4.026 1.381 -6.550 1.00 95.50 89 PHE A O 1
ATOM 706 N N . ARG A 1 90 ? -4.181 -0.260 -8.077 1.00 92.00 90 ARG A N 1
ATOM 707 C CA . ARG A 1 90 ? -3.035 0.147 -8.888 1.00 92.00 90 ARG A CA 1
ATOM 708 C C . ARG A 1 90 ? -3.485 0.341 -10.321 1.00 92.00 90 ARG A C 1
ATOM 710 O O . ARG A 1 90 ? -4.042 -0.565 -10.936 1.00 92.00 90 ARG A O 1
ATOM 717 N N . PHE A 1 91 ? -3.175 1.511 -10.850 1.00 90.69 91 PHE A N 1
ATOM 718 C CA . PHE A 1 91 ? -3.386 1.876 -12.237 1.00 90.69 91 PHE A CA 1
ATOM 719 C C . PHE A 1 91 ? -2.024 1.815 -12.941 1.00 90.69 91 PHE A C 1
ATOM 721 O O . PHE A 1 91 ? -1.154 2.633 -12.623 1.00 90.69 91 PHE A O 1
ATOM 728 N N . PRO A 1 92 ? -1.809 0.851 -13.854 1.00 84.88 92 PRO A N 1
ATOM 729 C CA . PRO A 1 92 ? -0.541 0.698 -14.559 1.00 84.88 92 PRO A CA 1
ATOM 730 C C . PRO A 1 92 ? -0.419 1.757 -15.659 1.00 84.88 92 PRO A C 1
ATOM 732 O O . PRO A 1 92 ? -0.730 1.515 -16.821 1.00 84.88 92 PRO A O 1
ATOM 735 N N . THR A 1 93 ? -0.059 2.973 -15.260 1.00 84.31 93 THR A N 1
ATOM 736 C CA . THR A 1 93 ? 0.130 4.121 -16.155 1.00 84.31 93 THR A CA 1
ATOM 737 C C . THR A 1 93 ? 1.559 4.252 -16.665 1.00 84.31 93 THR A C 1
ATOM 739 O O . THR A 1 93 ? 1.790 5.088 -17.532 1.00 84.31 93 THR A O 1
ATOM 742 N N . GLY A 1 94 ? 2.512 3.489 -16.117 1.00 75.75 94 GLY A N 1
ATOM 743 C CA . GLY A 1 94 ? 3.884 3.472 -16.619 1.00 75.75 94 GLY A CA 1
ATOM 744 C C . GLY A 1 94 ? 3.989 2.786 -17.983 1.00 75.75 94 GLY A C 1
ATOM 745 O O . GLY A 1 94 ? 3.267 1.828 -18.257 1.00 75.75 94 GLY A O 1
ATOM 746 N N . ASP A 1 95 ? 4.919 3.260 -18.814 1.00 71.94 95 ASP A N 1
ATOM 747 C CA . ASP A 1 95 ? 5.155 2.724 -20.162 1.00 71.94 95 ASP A CA 1
ATOM 748 C C . ASP A 1 95 ? 5.628 1.263 -20.120 1.00 71.94 95 ASP A C 1
ATOM 750 O O . ASP A 1 95 ? 5.181 0.421 -20.901 1.00 71.94 95 ASP A O 1
ATOM 754 N N . ASP A 1 96 ? 6.492 0.944 -19.153 1.00 72.69 96 ASP A N 1
ATOM 755 C CA . ASP A 1 96 ? 6.956 -0.415 -18.912 1.00 72.69 96 ASP A CA 1
ATOM 756 C C . ASP A 1 96 ? 6.265 -1.079 -17.727 1.00 72.69 96 ASP A C 1
ATOM 758 O O . ASP A 1 96 ? 6.441 -0.704 -16.567 1.00 72.69 96 ASP A O 1
ATOM 762 N N . VAL A 1 97 ? 5.544 -2.153 -18.029 1.00 62.88 97 VAL A N 1
ATOM 763 C CA . VAL A 1 97 ? 4.666 -2.849 -17.084 1.00 62.88 97 VAL A CA 1
ATOM 764 C C . VAL A 1 97 ? 5.291 -4.078 -16.423 1.00 62.88 97 VAL A C 1
ATOM 766 O O . VAL A 1 97 ? 4.562 -4.864 -15.849 1.00 62.88 97 VAL A O 1
ATOM 769 N N . ASN A 1 98 ? 6.615 -4.277 -16.434 1.00 58.62 98 ASN A N 1
ATOM 770 C CA . ASN A 1 98 ? 7.226 -5.459 -15.800 1.00 58.62 98 ASN A CA 1
ATOM 771 C C . ASN A 1 98 ? 8.582 -5.168 -15.150 1.00 58.62 98 ASN A C 1
ATOM 773 O O . ASN A 1 98 ? 9.444 -4.528 -15.752 1.00 58.62 98 ASN A O 1
ATOM 777 N N . TYR A 1 99 ? 8.803 -5.724 -13.954 1.00 59.81 99 TYR A N 1
ATOM 778 C CA . TYR A 1 99 ? 10.158 -5.897 -13.435 1.00 59.81 99 TYR A CA 1
ATOM 779 C C . TYR A 1 99 ? 10.816 -7.073 -14.166 1.00 59.81 99 TYR A C 1
ATOM 781 O O . TYR A 1 99 ? 10.134 -8.044 -14.511 1.00 59.81 99 TYR A O 1
ATOM 789 N N . PRO A 1 100 ? 12.136 -7.037 -14.394 1.00 55.94 100 PRO A N 1
ATOM 790 C CA . PRO A 1 100 ? 12.852 -8.195 -14.909 1.00 55.94 100 PRO A CA 1
ATOM 791 C C . PRO A 1 100 ? 12.527 -9.448 -14.083 1.00 55.94 100 PRO A C 1
ATOM 793 O O . PRO A 1 100 ? 12.646 -9.430 -12.861 1.00 55.94 100 PRO A O 1
ATOM 796 N N . PHE A 1 101 ? 12.126 -10.527 -14.759 1.00 54.62 101 PHE A N 1
ATOM 797 C CA . PHE A 1 101 ? 11.735 -11.818 -14.169 1.00 54.62 101 PHE A CA 1
ATOM 798 C C . PHE A 1 101 ? 10.428 -11.855 -13.358 1.00 54.62 101 PHE A C 1
ATOM 800 O O . PHE A 1 101 ? 10.065 -12.929 -12.879 1.00 54.62 101 PHE A O 1
ATOM 807 N N . GLU A 1 102 ? 9.666 -10.761 -13.280 1.00 52.50 102 GLU A N 1
ATOM 808 C CA . GLU A 1 102 ? 8.306 -10.780 -12.737 1.00 52.50 102 GLU A CA 1
ATOM 809 C C . GLU A 1 102 ? 7.272 -10.507 -13.833 1.00 52.50 102 GLU A C 1
ATOM 811 O O . GLU A 1 102 ? 6.939 -9.364 -14.125 1.00 52.50 102 GLU A O 1
ATOM 816 N N . ASN A 1 103 ? 6.705 -11.579 -14.395 1.00 50.22 103 ASN A N 1
ATOM 817 C CA . ASN A 1 103 ? 5.556 -11.521 -15.316 1.00 50.22 103 ASN A CA 1
ATOM 818 C C . ASN A 1 103 ? 4.214 -11.254 -14.592 1.00 50.22 103 ASN A C 1
ATOM 820 O O . ASN A 1 103 ? 3.154 -11.564 -15.134 1.00 50.22 103 ASN A O 1
ATOM 824 N N . TYR A 1 104 ? 4.240 -10.769 -13.346 1.00 50.19 104 TYR A N 1
ATOM 825 C CA . TYR A 1 104 ? 3.054 -10.696 -12.482 1.00 50.19 104 TYR A CA 1
ATOM 826 C C . TYR A 1 104 ? 2.419 -9.312 -12.387 1.00 50.19 104 TYR A C 1
ATOM 828 O O . TYR A 1 104 ? 1.331 -9.214 -11.829 1.00 50.19 104 TYR A O 1
ATOM 836 N N . THR A 1 105 ? 3.044 -8.260 -12.927 1.00 56.31 105 THR A N 1
ATOM 837 C CA . THR A 1 105 ? 2.308 -7.007 -13.117 1.00 56.31 105 THR A CA 1
ATOM 838 C C . THR A 1 105 ? 1.415 -7.202 -14.328 1.00 56.31 105 THR A C 1
ATOM 840 O O . THR A 1 105 ? 1.874 -7.237 -15.471 1.00 56.31 105 THR A O 1
ATOM 843 N N . ALA A 1 106 ? 0.123 -7.382 -14.080 1.00 55.91 106 ALA A N 1
ATOM 844 C CA . ALA A 1 106 ? -0.828 -7.328 -15.165 1.00 55.91 106 ALA A CA 1
ATOM 845 C C . ALA A 1 106 ? -0.788 -5.880 -15.662 1.00 55.91 106 ALA A C 1
ATOM 847 O O . ALA A 1 106 ? -0.957 -4.956 -14.872 1.00 55.91 106 ALA A O 1
ATOM 848 N N . GLY A 1 107 ? -0.555 -5.640 -16.953 1.00 68.38 107 GLY A N 1
ATOM 849 C CA . GLY A 1 107 ? -0.662 -4.298 -17.549 1.00 68.38 107 GLY A CA 1
ATOM 850 C C . GLY A 1 107 ? -2.099 -3.746 -17.552 1.00 68.38 107 GLY A C 1
ATOM 851 O O . GLY A 1 107 ? -2.502 -3.040 -18.467 1.00 68.38 107 GLY A O 1
ATOM 852 N N . SER A 1 108 ? -2.897 -4.126 -16.557 1.00 79.94 108 SER A N 1
ATOM 853 C CA . SER A 1 108 ? -4.294 -3.806 -16.317 1.00 79.94 108 SER A CA 1
ATOM 854 C C . SER A 1 108 ? -4.492 -3.375 -14.862 1.00 79.94 108 SER A C 1
ATOM 856 O O . SER A 1 108 ? -3.646 -3.631 -14.014 1.00 79.94 108 SER A O 1
ATOM 858 N N . LEU A 1 109 ? -5.635 -2.759 -14.557 1.00 87.12 109 LEU A N 1
ATOM 859 C CA . LEU A 1 109 ? -6.017 -2.400 -13.189 1.00 87.12 109 LEU A CA 1
ATOM 860 C C . LEU A 1 109 ? -5.845 -3.589 -12.225 1.00 87.12 109 LEU A C 1
ATOM 862 O O . LEU A 1 109 ? -6.446 -4.644 -12.431 1.00 87.12 109 LEU A O 1
ATOM 866 N N . GLU A 1 110 ? -5.082 -3.392 -11.153 1.00 89.88 110 GLU A N 1
ATOM 867 C CA . GLU A 1 110 ? -4.941 -4.368 -10.070 1.00 89.88 110 GLU A CA 1
ATOM 868 C C . GLU A 1 110 ? -5.655 -3.848 -8.823 1.00 89.88 110 GLU A C 1
ATOM 870 O O . GLU A 1 110 ? -5.670 -2.643 -8.553 1.00 89.88 110 GLU A O 1
ATOM 875 N N . PHE A 1 111 ? -6.235 -4.756 -8.040 1.00 94.00 111 PHE A N 1
ATOM 876 C CA . PHE A 1 111 ? -6.814 -4.416 -6.749 1.00 94.00 111 PHE A CA 1
ATOM 877 C C . PHE A 1 111 ? -6.455 -5.458 -5.692 1.00 94.00 111 PHE A C 1
ATOM 879 O O . PHE A 1 111 ? -6.240 -6.631 -5.994 1.00 94.00 111 PHE A O 1
ATOM 886 N N . GLY A 1 112 ? -6.401 -5.026 -4.437 1.00 94.81 112 GLY A N 1
ATOM 887 C CA . GLY A 1 112 ? -6.096 -5.879 -3.299 1.00 94.81 112 GLY A CA 1
ATOM 888 C C . GLY A 1 112 ? -6.875 -5.460 -2.064 1.00 94.81 112 GLY A C 1
ATOM 889 O O . GLY A 1 112 ? -7.155 -4.282 -1.861 1.00 94.81 112 GLY A O 1
ATOM 890 N N . LEU A 1 113 ? -7.211 -6.436 -1.226 1.00 97.31 113 LEU A N 1
ATOM 891 C CA . LEU A 1 113 ? -7.860 -6.214 0.061 1.00 97.31 113 LEU A CA 1
ATOM 892 C C . LEU A 1 113 ? -6.931 -6.693 1.174 1.00 97.31 113 LEU A C 1
ATOM 894 O O . LEU A 1 113 ? -6.369 -7.785 1.094 1.00 97.31 113 LEU A O 1
ATOM 898 N N . LYS A 1 114 ? -6.770 -5.878 2.214 1.00 96.94 114 LYS A N 1
ATOM 899 C CA . LYS A 1 114 ? -5.953 -6.189 3.390 1.00 96.94 114 LYS A CA 1
ATOM 900 C C . LYS A 1 114 ? -6.783 -6.004 4.650 1.00 96.94 114 LYS A C 1
ATOM 902 O O . LYS A 1 114 ? -7.493 -5.010 4.781 1.00 96.94 114 LYS A O 1
ATOM 907 N N . ALA A 1 115 ? -6.648 -6.933 5.588 1.00 96.69 115 ALA A N 1
ATOM 908 C CA . ALA A 1 115 ? -7.068 -6.726 6.967 1.00 96.69 115 ALA A CA 1
ATOM 909 C C . ALA A 1 115 ? -5.901 -6.119 7.755 1.00 96.69 115 ALA A C 1
ATOM 911 O O . ALA A 1 115 ? -4.746 -6.498 7.553 1.00 96.69 115 ALA A O 1
ATOM 912 N N . LEU A 1 116 ? -6.203 -5.176 8.640 1.00 95.81 116 LEU A N 1
ATOM 913 C CA . LEU A 1 116 ? -5.234 -4.484 9.479 1.00 95.81 116 LEU A CA 1
ATOM 914 C C . LEU A 1 116 ? -5.486 -4.845 10.940 1.00 95.81 116 LEU A C 1
ATOM 916 O O . LEU A 1 116 ? -6.623 -4.820 11.413 1.00 95.81 116 LEU A O 1
ATOM 920 N N . PHE A 1 117 ? -4.408 -5.166 11.644 1.00 95.19 117 PHE A N 1
ATOM 921 C CA . PHE A 1 117 ? -4.425 -5.521 13.054 1.00 95.19 117 PHE A CA 1
ATOM 922 C C . PHE A 1 117 ? -3.199 -4.916 13.731 1.00 95.19 117 PHE A C 1
ATOM 924 O O . PHE A 1 117 ? -2.075 -5.097 13.258 1.00 95.19 117 PHE A O 1
ATOM 931 N N . SER A 1 118 ? -3.404 -4.238 14.854 1.00 93.62 118 SER A N 1
ATOM 932 C CA . SER A 1 118 ? -2.321 -3.863 15.757 1.00 93.62 118 SER A CA 1
ATOM 933 C C . SER A 1 118 ? -2.712 -4.111 17.209 1.00 93.62 118 SER A C 1
ATOM 935 O O . SER A 1 118 ? -3.883 -4.036 17.581 1.00 93.62 118 SER A O 1
ATOM 937 N N . TYR A 1 119 ? -1.709 -4.436 18.025 1.00 93.31 119 TYR A N 1
ATOM 938 C CA . TYR A 1 119 ? -1.853 -4.682 19.455 1.00 93.31 119 TYR A CA 1
ATOM 939 C C . TYR A 1 119 ? -0.922 -3.762 20.243 1.00 93.31 119 TYR A C 1
ATOM 941 O O . TYR A 1 119 ? 0.254 -3.620 19.903 1.00 93.31 119 TYR A O 1
ATOM 949 N N . TYR A 1 120 ? -1.445 -3.194 21.325 1.00 90.75 120 TYR A N 1
ATOM 950 C CA . TYR A 1 120 ? -0.735 -2.318 22.243 1.00 90.75 120 TYR A CA 1
ATOM 951 C C . TYR A 1 120 ? -0.793 -2.906 23.652 1.00 90.75 120 TYR A C 1
ATOM 953 O O . TYR A 1 120 ? -1.862 -3.196 24.197 1.00 90.75 120 TYR A O 1
ATOM 961 N N . ASN A 1 121 ? 0.381 -3.082 24.262 1.00 90.75 121 ASN A N 1
ATOM 962 C CA . ASN A 1 121 ? 0.463 -3.525 25.652 1.00 90.75 121 ASN A CA 1
ATOM 963 C C . ASN A 1 121 ? 0.018 -2.427 26.635 1.00 90.75 121 ASN A C 1
ATOM 965 O O . ASN A 1 121 ? -0.522 -2.730 27.699 1.00 90.75 121 ASN A O 1
ATOM 969 N N . ASP A 1 122 ? 0.221 -1.163 26.268 1.00 87.81 122 ASP A N 1
ATOM 970 C CA . ASP A 1 122 ? -0.309 -0.002 26.975 1.00 87.81 122 ASP A CA 1
ATOM 971 C C . ASP A 1 122 ? -1.538 0.537 26.214 1.00 87.81 122 ASP A C 1
ATOM 973 O O . ASP A 1 122 ? -1.397 0.925 25.052 1.00 87.81 122 ASP A O 1
ATOM 977 N N . PRO A 1 123 ? -2.736 0.548 26.827 1.00 82.38 123 PRO A N 1
ATOM 978 C CA . PRO A 1 123 ? -3.966 1.000 26.177 1.00 82.38 123 PRO A CA 1
ATOM 979 C C . PRO A 1 123 ? -4.035 2.515 25.928 1.00 82.38 123 PRO A C 1
ATOM 981 O O . PRO A 1 123 ? -4.927 2.961 25.210 1.00 82.38 123 PRO A O 1
ATOM 984 N N . PHE A 1 124 ? -3.138 3.316 26.509 1.00 83.12 124 PHE A N 1
ATOM 985 C CA . PHE A 1 124 ? -3.135 4.775 26.340 1.00 83.12 124 PHE A CA 1
ATOM 986 C C . PHE A 1 124 ? -2.190 5.251 25.235 1.00 83.12 124 PHE A C 1
ATOM 988 O O . PHE A 1 124 ? -2.223 6.413 24.854 1.00 83.12 124 PHE A O 1
ATOM 995 N N . LEU A 1 125 ? -1.384 4.352 24.668 1.00 78.56 125 LEU A N 1
ATOM 996 C CA . LEU A 1 125 ? -0.355 4.679 23.674 1.00 78.56 125 LEU A CA 1
ATOM 997 C C . LEU A 1 125 ? -0.940 5.220 22.355 1.00 78.56 125 LEU A C 1
ATOM 999 O O . LEU A 1 125 ? -0.267 5.928 21.609 1.00 78.56 125 LEU A O 1
ATOM 1003 N N . THR A 1 126 ? -2.190 4.874 22.056 1.00 71.00 126 THR A N 1
ATOM 1004 C CA . THR A 1 126 ? -2.918 5.322 20.862 1.00 71.00 126 THR A CA 1
ATOM 1005 C C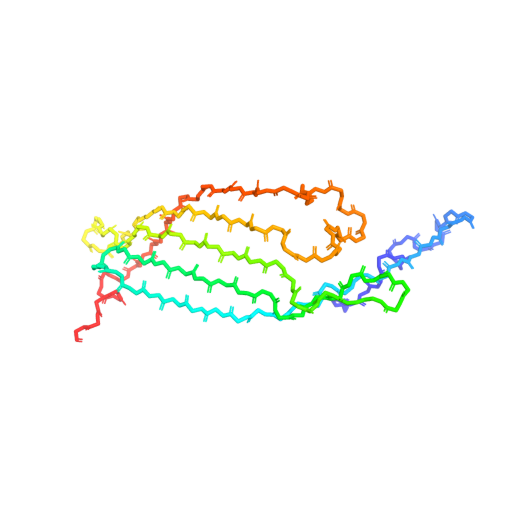 . THR A 1 126 ? -3.683 6.626 21.072 1.00 71.00 126 THR A C 1
ATOM 1007 O O . THR A 1 126 ? -4.074 7.248 20.085 1.00 71.00 126 THR A O 1
ATOM 1010 N N . HIS A 1 127 ? -3.864 7.061 22.322 1.00 66.25 127 HIS A N 1
ATOM 1011 C CA . HIS A 1 127 ? -4.483 8.342 22.648 1.00 66.25 127 HIS A CA 1
ATOM 1012 C C . HIS A 1 127 ? -3.434 9.448 22.555 1.00 66.25 127 HIS A C 1
ATOM 1014 O O . HIS A 1 127 ? -2.369 9.369 23.163 1.00 66.25 127 HIS A O 1
ATOM 1020 N N . ARG A 1 128 ? -3.717 10.468 21.744 1.00 58.88 128 ARG A N 1
ATOM 1021 C CA . ARG A 1 128 ? -2.930 11.706 21.677 1.00 58.88 128 ARG A CA 1
ATOM 1022 C C . ARG A 1 128 ? -3.746 12.807 22.348 1.00 58.88 128 ARG A C 1
ATOM 1024 O O . ARG A 1 128 ? -4.198 13.719 21.661 1.00 58.88 128 ARG A O 1
ATOM 1031 N N . ASP A 1 129 ? -3.940 12.661 23.654 1.00 54.69 129 ASP A N 1
ATOM 1032 C CA . ASP A 1 129 ? -4.467 13.707 24.538 1.00 54.69 129 ASP A CA 1
ATOM 1033 C C . ASP A 1 129 ? -3.306 14.444 25.222 1.00 54.69 129 ASP A C 1
ATOM 1035 O O . ASP A 1 129 ? -2.327 13.765 25.621 1.00 54.69 129 ASP A O 1
#